Protein AF-A0A2S4L008-F1 (afdb_monomer)

Organism: NCBI:txid94208

pLDDT: mean 77.84, std 10.72, range [49.69, 89.56]

Mean predicted aligned error: 7.22 Å

Sequence (78 aa):
MQLELSRILKEFKHDLTFNSIWSLGKDGVLRSLTADRDVVDAIALPPRLIKGLLDHMPFNPQNEVDYRDIDGTTVPRE

Foldseek 3Di:
DVVVLVVCVVPFDEDPPVPWDWDQALLQKTFTADPVRHTPDIDWDALVSLVVVCVPDPDDPVSCVSRPVRGSVPPDDD

Nearest PDB structures (foldseek):
  6tjb-assembly1_D  TM=7.617E-01  e=6.793E-01  synthetic construct
  6tjf-assembly2_C  TM=8.197E-01  e=1.142E+00  synthetic construct
  3hx6-assembly2_A  TM=5.240E-01  e=7.735E-01  Pseudomonas aeruginosa
  8r8r-assembly1_B  TM=6.860E-01  e=3.026E+00  Homo sapiens
  8f5o-assembly1_C  TM=6.747E-01  e=4.768E+00  Leishmania tarentolae

Radius of gyration: 12.39 Å; Cα contacts (8 Å, |Δi|>4): 107; chains: 1; bounding box: 28×29×33 Å

Secondary structure (DSSP, 8-state):
-HHHHHHHHHHS---TTS-PEEEE-TTSEEEEE-TT--EEEEEEPPHHHHHHHHHTSPP-THHHHHSTT--GGGS---

Structure (mmCIF, N/CA/C/O backbone):
data_AF-A0A2S4L008-F1
#
_entry.id   AF-A0A2S4L008-F1
#
loop_
_atom_site.group_PDB
_atom_site.id
_atom_site.type_symbol
_atom_site.label_atom_id
_atom_site.label_alt_id
_atom_site.label_comp_id
_atom_site.label_asym_id
_atom_site.label_entity_id
_atom_site.label_seq_id
_atom_site.pdbx_PDB_ins_code
_atom_site.Cartn_x
_atom_site.Cartn_y
_atom_site.Cartn_z
_atom_site.occupancy
_atom_site.B_iso_or_equiv
_atom_site.auth_seq_id
_atom_site.auth_comp_id
_atom_site.auth_asym_id
_atom_site.auth_atom_id
_atom_site.pdbx_PDB_model_num
ATOM 1 N N . MET A 1 1 ? 4.573 1.023 16.809 1.00 51.75 1 MET A N 1
ATOM 2 C CA . MET A 1 1 ? 4.019 1.376 15.482 1.00 51.75 1 MET A CA 1
ATOM 3 C C . MET A 1 1 ? 5.092 1.485 14.403 1.00 51.75 1 MET A C 1
ATOM 5 O O . MET A 1 1 ? 4.906 0.854 13.380 1.00 51.75 1 MET A O 1
ATOM 9 N N . GLN A 1 2 ? 6.224 2.173 14.619 1.00 58.03 2 GLN A N 1
ATOM 10 C CA . GLN A 1 2 ? 7.240 2.346 13.560 1.00 58.03 2 GLN A CA 1
ATOM 11 C C . GLN A 1 2 ? 7.916 1.040 13.080 1.00 58.03 2 GLN A C 1
ATOM 13 O O . GLN A 1 2 ? 8.218 0.903 11.903 1.00 58.03 2 GLN A O 1
ATOM 18 N N . LEU A 1 3 ? 8.128 0.056 13.965 1.00 69.25 3 LEU A N 1
ATOM 19 C CA . LEU A 1 3 ? 8.902 -1.149 13.625 1.00 69.25 3 LEU A CA 1
ATOM 20 C C . LEU A 1 3 ? 8.206 -2.072 12.608 1.00 69.25 3 LEU A C 1
ATOM 22 O O . LEU A 1 3 ? 8.875 -2.742 11.827 1.00 69.25 3 LEU A O 1
ATOM 26 N N . GLU A 1 4 ? 6.874 -2.125 12.640 1.00 72.06 4 GLU A N 1
ATOM 27 C CA . GLU A 1 4 ? 6.093 -3.030 11.793 1.00 72.06 4 GLU A CA 1
ATOM 28 C C . GLU A 1 4 ? 6.055 -2.526 10.348 1.00 72.06 4 GLU A C 1
ATOM 30 O O . GLU A 1 4 ? 6.364 -3.281 9.430 1.00 72.06 4 GLU A O 1
ATOM 35 N N . LEU A 1 5 ? 5.810 -1.223 10.163 1.00 69.94 5 LEU A N 1
ATOM 36 C CA . LEU A 1 5 ? 5.867 -0.576 8.854 1.00 69.94 5 LEU A CA 1
ATOM 37 C C . LEU A 1 5 ? 7.267 -0.703 8.243 1.00 69.94 5 LEU A C 1
ATOM 39 O O . LEU A 1 5 ? 7.396 -1.135 7.103 1.00 69.94 5 LEU A O 1
ATOM 43 N N . SER A 1 6 ? 8.324 -0.418 9.013 1.00 70.75 6 SER A N 1
ATOM 44 C CA . SER A 1 6 ? 9.701 -0.565 8.527 1.00 70.75 6 SER A CA 1
ATOM 45 C C . SER A 1 6 ? 10.038 -2.000 8.134 1.00 70.75 6 SER A C 1
ATOM 47 O O . SER A 1 6 ? 10.797 -2.211 7.194 1.00 70.75 6 SER A O 1
ATOM 49 N N . ARG A 1 7 ? 9.491 -2.999 8.835 1.00 77.25 7 ARG A N 1
ATOM 50 C CA . ARG A 1 7 ? 9.696 -4.408 8.489 1.00 77.25 7 ARG A CA 1
ATOM 51 C C . ARG A 1 7 ? 8.947 -4.781 7.212 1.00 77.25 7 ARG A C 1
ATOM 53 O O . ARG A 1 7 ? 9.544 -5.415 6.354 1.00 77.25 7 ARG A O 1
ATOM 60 N N . ILE A 1 8 ? 7.698 -4.339 7.065 1.00 73.94 8 ILE A N 1
ATOM 61 C CA . ILE A 1 8 ? 6.904 -4.546 5.847 1.00 73.94 8 ILE A CA 1
ATOM 62 C C . ILE A 1 8 ? 7.604 -3.914 4.649 1.00 73.94 8 ILE A C 1
ATOM 64 O O . ILE A 1 8 ? 7.847 -4.605 3.673 1.00 73.94 8 ILE A O 1
ATOM 68 N N . LEU A 1 9 ? 8.019 -2.649 4.752 1.00 68.50 9 LEU A N 1
ATOM 69 C CA . LEU A 1 9 ? 8.724 -1.946 3.676 1.00 68.50 9 LEU A CA 1
ATOM 70 C C . LEU A 1 9 ? 10.068 -2.594 3.316 1.00 68.50 9 LEU A C 1
ATOM 72 O O . LEU A 1 9 ? 10.502 -2.500 2.175 1.00 68.50 9 LEU A O 1
ATOM 76 N N . LYS A 1 10 ? 10.730 -3.251 4.276 1.00 70.62 10 LYS A N 1
ATOM 77 C CA . LYS A 1 10 ? 11.999 -3.954 4.052 1.00 70.62 10 LYS A CA 1
ATOM 78 C C . LYS A 1 10 ? 11.817 -5.319 3.379 1.00 70.62 10 LYS A C 1
ATOM 80 O O . LYS A 1 10 ? 12.691 -5.733 2.627 1.00 70.62 10 LYS A O 1
ATOM 85 N N . GLU A 1 11 ? 10.713 -6.006 3.667 1.00 70.38 11 GLU A N 1
ATOM 86 C CA . GLU A 1 11 ? 10.346 -7.294 3.057 1.00 70.38 11 GLU A CA 1
ATOM 87 C C . GLU A 1 11 ? 9.616 -7.109 1.715 1.00 70.38 11 GLU A C 1
ATOM 89 O O . GLU A 1 11 ? 9.525 -8.048 0.924 1.00 70.38 11 GLU A O 1
ATOM 94 N N . PHE A 1 12 ? 9.095 -5.906 1.454 1.00 68.25 12 PHE A N 1
ATOM 95 C CA . PHE A 1 12 ? 8.381 -5.571 0.230 1.00 68.25 12 PHE A CA 1
ATOM 96 C C . PHE A 1 12 ? 9.325 -5.658 -0.971 1.00 68.25 12 PHE A C 1
ATOM 98 O O . PHE A 1 12 ? 10.383 -5.021 -1.001 1.00 68.25 12 PHE A O 1
ATOM 105 N N . LYS A 1 13 ? 8.960 -6.466 -1.971 1.00 62.62 13 LYS A N 1
ATOM 1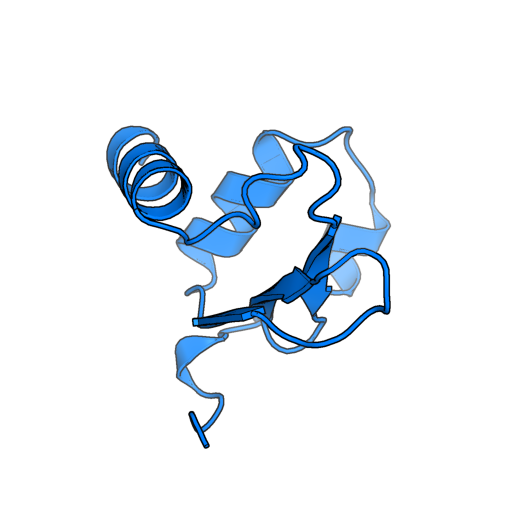06 C CA . LYS A 1 13 ? 9.805 -6.660 -3.151 1.00 62.62 13 LYS A CA 1
ATOM 107 C C . LYS A 1 13 ? 9.873 -5.364 -3.959 1.00 62.62 13 LYS A C 1
ATOM 109 O O . LYS A 1 13 ? 8.901 -4.943 -4.584 1.00 62.62 13 LYS A O 1
ATOM 114 N N . HIS A 1 14 ? 11.049 -4.745 -3.965 1.00 59.06 14 HIS A N 1
ATOM 115 C CA . HIS A 1 14 ? 11.390 -3.721 -4.945 1.00 59.06 14 HIS A CA 1
ATOM 116 C C . HIS A 1 14 ? 12.074 -4.378 -6.149 1.00 59.06 14 HIS A C 1
ATOM 118 O O . HIS A 1 14 ? 12.879 -5.302 -5.996 1.00 59.06 14 HIS A O 1
ATOM 124 N N . ASP A 1 15 ? 11.738 -3.907 -7.344 1.00 51.16 15 ASP A N 1
ATOM 125 C CA . ASP A 1 15 ? 12.496 -4.194 -8.550 1.00 51.16 15 ASP A CA 1
ATOM 126 C C . ASP A 1 15 ? 13.921 -3.638 -8.394 1.00 51.16 15 ASP A C 1
ATOM 128 O O . ASP A 1 15 ? 14.123 -2.474 -8.031 1.00 51.16 15 ASP A O 1
ATOM 132 N N . LEU A 1 16 ? 14.909 -4.492 -8.671 1.00 49.69 16 LEU A N 1
ATOM 133 C CA . LEU A 1 16 ? 16.344 -4.270 -8.434 1.00 49.69 16 LEU A CA 1
ATOM 134 C C . LEU A 1 16 ? 16.939 -3.104 -9.247 1.00 49.69 16 LEU A C 1
ATOM 136 O O . LEU A 1 16 ? 18.121 -2.791 -9.108 1.00 49.69 16 LEU A O 1
ATOM 140 N N . THR A 1 17 ? 16.141 -2.456 -10.096 1.00 52.66 17 THR A N 1
ATOM 141 C CA . THR A 1 17 ? 16.546 -1.313 -10.919 1.00 52.66 17 THR A CA 1
ATOM 142 C C . THR A 1 17 ? 16.574 0.017 -10.163 1.00 52.66 17 THR A C 1
ATOM 144 O O . THR A 1 17 ? 16.850 1.041 -10.780 1.00 52.66 17 THR A O 1
ATOM 147 N N . PHE A 1 18 ? 16.284 0.043 -8.851 1.00 53.38 18 PHE A N 1
ATOM 148 C CA . PHE A 1 18 ? 16.126 1.271 -8.043 1.00 53.38 18 PHE A CA 1
ATOM 149 C C . PHE A 1 18 ? 15.043 2.243 -8.559 1.00 53.38 18 PHE A C 1
ATOM 151 O O . PHE A 1 18 ? 14.866 3.323 -8.000 1.00 53.38 18 PHE A O 1
ATOM 158 N N . ASN A 1 19 ? 14.277 1.844 -9.578 1.00 55.16 19 ASN A N 1
ATOM 159 C CA . ASN A 1 19 ? 13.279 2.663 -10.262 1.00 55.16 19 ASN A CA 1
ATOM 160 C C . ASN A 1 19 ? 11.844 2.190 -9.982 1.00 55.16 19 ASN A C 1
ATOM 162 O O . ASN A 1 19 ? 10.917 2.547 -10.709 1.00 55.16 19 ASN A O 1
ATOM 166 N N . SER A 1 20 ? 11.664 1.366 -8.944 1.00 61.56 20 SER A N 1
ATOM 167 C CA . SER A 1 20 ? 10.344 0.897 -8.525 1.00 61.56 20 SER A CA 1
ATOM 168 C C . SER A 1 20 ? 9.487 2.063 -8.069 1.00 61.56 20 SER A C 1
ATOM 170 O O . SER A 1 20 ? 9.872 2.815 -7.17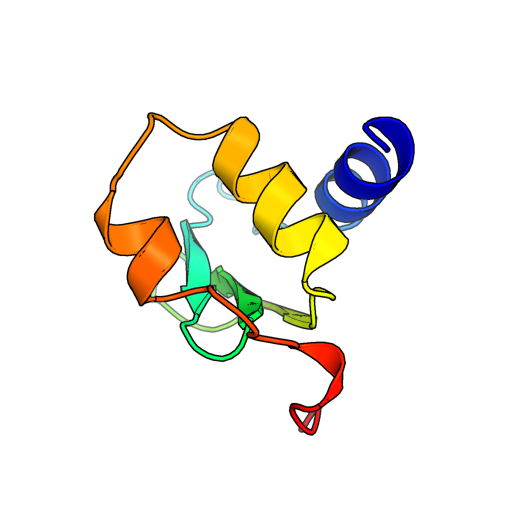2 1.00 61.56 20 SER A O 1
ATOM 172 N N . ILE A 1 21 ? 8.301 2.184 -8.653 1.00 74.62 21 ILE A N 1
ATOM 173 C CA . ILE A 1 21 ? 7.324 3.180 -8.231 1.00 74.62 21 ILE A CA 1
ATOM 174 C C . ILE A 1 21 ? 6.438 2.524 -7.180 1.00 74.62 21 ILE A C 1
ATOM 176 O O . ILE A 1 21 ? 5.778 1.521 -7.447 1.00 74.62 21 ILE A O 1
ATOM 180 N N . TRP A 1 22 ? 6.414 3.094 -5.979 1.00 79.75 22 TRP A N 1
ATOM 181 C CA . TRP A 1 22 ? 5.448 2.703 -4.959 1.00 79.75 22 TRP A CA 1
ATOM 182 C C . TRP A 1 22 ? 4.165 3.498 -5.152 1.00 79.75 22 TRP A C 1
ATOM 184 O O . TRP A 1 22 ? 4.181 4.729 -5.191 1.00 79.75 22 TRP A O 1
ATOM 194 N N . SER A 1 23 ? 3.048 2.790 -5.271 1.00 85.00 23 SER A N 1
ATOM 195 C CA . SER A 1 23 ? 1.729 3.386 -5.436 1.00 85.00 23 SER A CA 1
ATOM 196 C C . SER A 1 23 ? 0.789 2.845 -4.369 1.00 85.00 23 SER A C 1
ATOM 198 O O . SER A 1 23 ? 0.493 1.652 -4.337 1.00 85.00 23 SER A O 1
ATOM 200 N N . LEU A 1 24 ? 0.331 3.723 -3.478 1.00 87.06 24 LEU A N 1
ATOM 201 C CA . LEU A 1 24 ? -0.767 3.409 -2.573 1.00 87.06 24 LEU A CA 1
ATOM 202 C C . LEU A 1 24 ? -2.082 3.670 -3.314 1.00 87.06 24 LEU A C 1
ATOM 204 O O . LEU A 1 24 ? -2.365 4.805 -3.694 1.00 87.06 24 LEU A O 1
ATOM 208 N N . GLY A 1 25 ? -2.863 2.617 -3.549 1.00 86.75 25 GLY A N 1
ATOM 209 C CA . GLY A 1 25 ? -4.195 2.747 -4.134 1.00 86.75 25 GLY A CA 1
ATOM 210 C C . GLY A 1 25 ? -5.210 3.253 -3.115 1.00 86.75 25 GLY A C 1
ATOM 211 O O . GLY A 1 25 ? -5.060 3.023 -1.915 1.00 86.75 25 GLY A O 1
ATOM 212 N N . LYS A 1 26 ? -6.281 3.893 -3.596 1.00 86.44 26 LYS A N 1
ATOM 213 C CA . LYS A 1 26 ? -7.421 4.358 -2.773 1.00 86.44 26 LYS A CA 1
ATOM 214 C C . LYS A 1 26 ? -8.165 3.209 -2.084 1.00 86.44 26 LYS A C 1
ATOM 216 O O . LYS A 1 26 ? -8.885 3.401 -1.120 1.00 86.44 26 LYS A O 1
ATOM 221 N N . ASP A 1 27 ? -7.947 2.004 -2.583 1.00 86.62 27 ASP A N 1
ATOM 222 C CA . ASP A 1 27 ? -8.345 0.723 -2.011 1.00 86.62 27 ASP A CA 1
ATOM 223 C C . ASP A 1 27 ? -7.480 0.275 -0.812 1.00 86.62 27 ASP A C 1
ATOM 225 O O . ASP A 1 27 ? -7.762 -0.752 -0.209 1.00 86.62 27 ASP A O 1
ATOM 229 N N . GLY A 1 28 ? -6.436 1.022 -0.434 1.00 88.06 28 GLY A N 1
ATOM 230 C CA . GLY A 1 28 ? -5.588 0.712 0.724 1.00 88.06 28 GLY A CA 1
ATOM 231 C C . GLY A 1 28 ? -4.512 -0.339 0.454 1.00 88.06 28 GLY A C 1
ATOM 232 O O . GLY A 1 28 ? -3.848 -0.799 1.386 1.00 88.06 28 GLY A O 1
ATOM 233 N N . VAL A 1 29 ? -4.315 -0.721 -0.808 1.00 89.56 29 VAL A N 1
ATOM 234 C CA . VAL A 1 29 ? -3.258 -1.647 -1.220 1.00 89.56 29 VAL A CA 1
ATOM 235 C C . VAL A 1 29 ? -2.043 -0.856 -1.696 1.00 89.56 29 VAL A C 1
ATOM 237 O O . VAL A 1 29 ? -2.122 -0.045 -2.625 1.00 89.56 29 VAL A O 1
ATOM 240 N N . LEU A 1 30 ? -0.900 -1.110 -1.063 1.00 87.44 30 LEU A N 1
ATOM 241 C CA . LEU A 1 30 ? 0.396 -0.616 -1.508 1.00 87.44 30 LEU A CA 1
ATOM 242 C C . LEU A 1 30 ? 0.922 -1.547 -2.600 1.00 87.44 30 LEU A C 1
ATOM 244 O O . LEU A 1 30 ? 1.032 -2.752 -2.389 1.00 87.44 30 LEU A O 1
ATOM 248 N N . ARG A 1 31 ? 1.237 -0.985 -3.765 1.00 87.62 31 ARG A N 1
ATOM 249 C CA . ARG A 1 31 ? 1.715 -1.702 -4.949 1.00 87.62 31 ARG A CA 1
ATOM 250 C C . ARG A 1 31 ? 3.129 -1.254 -5.296 1.00 87.62 31 ARG A C 1
ATOM 252 O O . ARG A 1 31 ? 3.421 -0.057 -5.293 1.00 87.62 31 ARG A O 1
ATOM 259 N N . SER A 1 32 ? 3.985 -2.217 -5.606 1.00 84.38 32 SER A N 1
ATOM 260 C CA . SER A 1 32 ? 5.302 -2.014 -6.201 1.00 84.38 32 SER A CA 1
ATOM 261 C C . SER A 1 32 ? 5.169 -2.192 -7.706 1.00 84.38 32 SER A C 1
ATOM 263 O O . SER A 1 32 ? 4.700 -3.236 -8.162 1.00 84.38 32 SER A O 1
ATOM 265 N N . LEU A 1 33 ? 5.534 -1.169 -8.472 1.00 83.44 33 LEU A N 1
ATOM 266 C CA . LEU A 1 33 ? 5.432 -1.171 -9.926 1.00 83.44 33 LEU A CA 1
ATOM 267 C C . LEU A 1 33 ? 6.827 -1.177 -10.558 1.00 83.44 33 LEU A C 1
ATOM 269 O O . LEU A 1 33 ? 7.717 -0.459 -10.089 1.00 83.44 33 LEU A O 1
ATOM 273 N N . THR A 1 34 ? 7.003 -1.927 -11.649 1.00 80.88 34 THR A N 1
ATOM 274 C CA . THR A 1 34 ? 8.182 -1.803 -12.521 1.00 80.88 34 THR A CA 1
ATOM 275 C C . THR A 1 34 ? 8.188 -0.449 -13.238 1.00 80.88 34 THR A C 1
ATOM 277 O O . THR A 1 34 ? 7.198 0.290 -13.237 1.00 80.88 34 THR A O 1
ATOM 280 N N . ALA A 1 35 ? 9.288 -0.131 -13.927 1.00 78.62 35 ALA A N 1
ATOM 281 C CA . ALA A 1 35 ? 9.358 1.043 -14.799 1.00 78.62 35 ALA A CA 1
ATOM 282 C C . ALA A 1 35 ? 8.287 1.044 -15.915 1.00 78.62 35 ALA A C 1
ATOM 284 O O . ALA A 1 35 ? 7.878 2.117 -16.357 1.00 78.62 35 ALA A O 1
ATOM 285 N N . ASP A 1 36 ? 7.799 -0.133 -16.322 1.00 81.75 36 ASP A N 1
ATOM 286 C CA . ASP A 1 36 ? 6.727 -0.302 -17.316 1.00 81.75 36 ASP A CA 1
ATOM 287 C C . ASP A 1 36 ? 5.314 -0.214 -16.702 1.00 81.75 36 ASP A C 1
ATOM 289 O O . ASP A 1 36 ? 4.312 -0.365 -17.391 1.00 81.75 36 ASP A O 1
ATOM 293 N N . ARG A 1 37 ? 5.215 0.096 -15.399 1.00 76.88 37 ARG A N 1
ATOM 294 C CA . ARG A 1 37 ? 3.971 0.133 -14.604 1.00 76.88 37 ARG A CA 1
ATOM 295 C C . ARG A 1 37 ? 3.309 -1.225 -14.384 1.00 76.88 37 ARG A C 1
ATOM 297 O O . ARG A 1 37 ? 2.151 -1.271 -13.971 1.00 76.88 37 ARG A O 1
ATOM 304 N N . ASP A 1 38 ? 4.043 -2.307 -14.598 1.00 82.75 38 ASP A N 1
ATOM 305 C CA . ASP A 1 38 ? 3.574 -3.649 -14.274 1.00 82.75 38 ASP A CA 1
ATOM 306 C C . ASP A 1 38 ? 3.671 -3.904 -12.760 1.00 82.75 38 ASP A C 1
ATOM 308 O O . ASP A 1 38 ? 4.605 -3.422 -12.111 1.00 82.75 38 ASP A O 1
ATOM 312 N N . VAL A 1 39 ? 2.704 -4.620 -12.180 1.00 83.56 39 VAL A N 1
ATOM 313 C CA . VAL A 1 39 ? 2.636 -4.846 -10.727 1.00 83.56 39 VAL A CA 1
ATOM 314 C C . VAL A 1 39 ? 3.575 -5.985 -10.343 1.00 83.56 39 VAL A C 1
ATOM 316 O O . VAL A 1 39 ? 3.321 -7.145 -10.642 1.00 83.56 39 VAL A O 1
ATOM 319 N N . VAL A 1 40 ? 4.644 -5.654 -9.620 1.00 83.25 40 VAL A N 1
ATOM 320 C CA . VAL A 1 40 ? 5.624 -6.628 -9.114 1.00 83.25 40 VAL A CA 1
ATOM 321 C C . VAL A 1 40 ? 5.135 -7.288 -7.835 1.00 83.25 40 VAL A C 1
ATOM 323 O O . VAL A 1 40 ? 5.312 -8.488 -7.642 1.00 83.25 40 VAL A O 1
ATOM 326 N N . ASP A 1 41 ? 4.569 -6.485 -6.937 1.00 82.44 41 ASP A N 1
ATOM 327 C CA . ASP A 1 41 ? 4.116 -6.931 -5.625 1.00 82.44 41 ASP A CA 1
ATOM 328 C C . ASP A 1 41 ? 3.002 -6.013 -5.120 1.00 82.44 41 ASP A C 1
ATOM 330 O O . ASP A 1 41 ? 2.962 -4.820 -5.441 1.00 82.44 41 ASP A O 1
ATOM 334 N N . ALA A 1 42 ? 2.088 -6.563 -4.330 1.00 86.62 42 ALA A N 1
ATOM 335 C CA . ALA A 1 42 ? 0.980 -5.818 -3.757 1.00 86.62 42 ALA A CA 1
ATOM 336 C C . ALA A 1 42 ? 0.690 -6.316 -2.341 1.00 86.62 42 ALA A C 1
ATOM 338 O O . ALA A 1 42 ? 0.490 -7.512 -2.114 1.00 86.62 42 ALA A O 1
ATOM 339 N N . ILE A 1 43 ? 0.625 -5.387 -1.388 1.00 86.19 43 ILE A N 1
ATOM 340 C CA . ILE A 1 43 ? 0.265 -5.675 -0.003 1.00 86.19 43 ILE A CA 1
ATOM 341 C C . ILE A 1 43 ? -0.923 -4.825 0.430 1.00 86.19 43 ILE A C 1
ATOM 343 O O . ILE A 1 43 ? -0.921 -3.597 0.352 1.00 86.19 43 ILE A O 1
ATOM 347 N N . ALA A 1 44 ? -1.951 -5.512 0.911 1.00 89.00 44 ALA A N 1
ATOM 348 C CA . A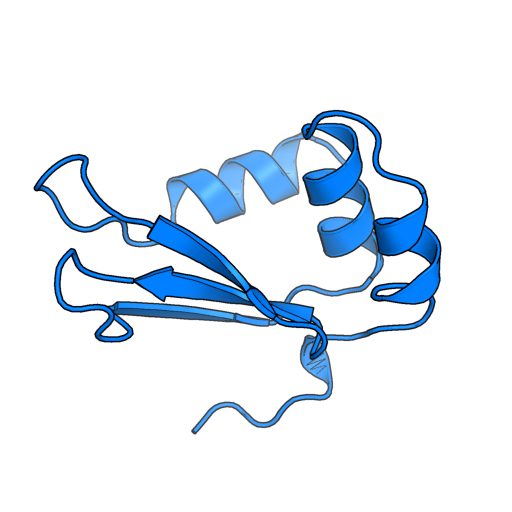LA A 1 44 ? -3.080 -4.905 1.588 1.00 89.00 44 ALA A CA 1
ATOM 349 C C . ALA A 1 44 ? -2.625 -4.318 2.930 1.00 89.00 44 ALA A C 1
ATOM 351 O O . ALA A 1 44 ? -2.134 -5.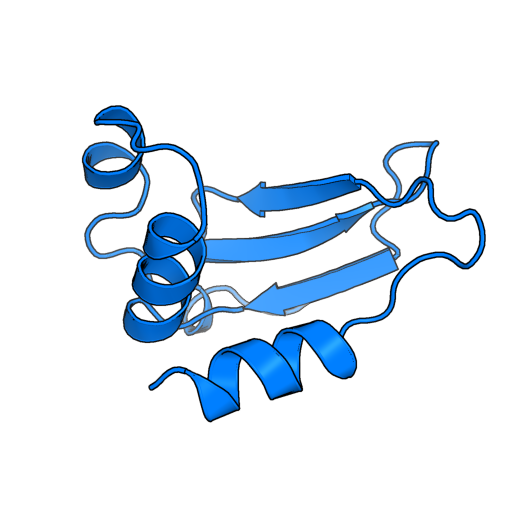052 3.792 1.00 89.00 44 ALA A O 1
ATOM 352 N N . LEU A 1 45 ? -2.792 -3.007 3.119 1.00 86.06 45 LEU A N 1
ATOM 353 C CA . LEU A 1 45 ? -2.457 -2.349 4.375 1.00 86.06 45 LEU A CA 1
ATOM 354 C C . LEU A 1 45 ? -3.728 -2.096 5.206 1.00 86.06 45 LEU A C 1
ATOM 356 O O . LEU A 1 45 ? -4.700 -1.542 4.693 1.00 86.06 45 LEU A O 1
ATOM 360 N N . PRO A 1 46 ? -3.735 -2.436 6.505 1.00 88.25 46 PRO A N 1
ATOM 361 C CA . PRO A 1 46 ? -4.779 -1.991 7.418 1.00 88.25 46 PRO A CA 1
ATOM 362 C C . PRO A 1 46 ? -4.689 -0.468 7.637 1.00 88.25 46 PRO A C 1
ATOM 364 O O . PRO A 1 46 ? -3.596 0.107 7.538 1.00 88.25 46 PRO A O 1
ATOM 367 N N . PRO A 1 47 ? -5.779 0.199 8.060 1.00 87.44 47 PRO A N 1
ATOM 368 C CA . PRO A 1 47 ? -5.861 1.657 8.205 1.00 87.44 47 PRO A CA 1
ATOM 369 C C . PRO A 1 47 ? -4.764 2.236 9.105 1.00 87.44 47 PRO A C 1
ATOM 371 O O . PRO A 1 47 ? -4.270 3.341 8.884 1.00 87.44 47 PRO A O 1
ATOM 374 N N . ARG A 1 48 ? -4.320 1.469 10.111 1.00 87.06 48 ARG A N 1
ATOM 375 C CA . ARG A 1 48 ? -3.218 1.860 11.004 1.00 87.06 48 ARG A CA 1
ATOM 376 C C . ARG A 1 48 ? -1.885 2.002 10.265 1.00 87.06 48 ARG A C 1
ATOM 378 O O . ARG A 1 48 ? -1.142 2.940 10.544 1.00 87.06 48 ARG A O 1
ATOM 385 N N . LEU A 1 49 ? -1.586 1.085 9.345 1.00 85.38 49 LEU A N 1
ATOM 386 C CA . LEU A 1 49 ? -0.355 1.107 8.555 1.00 85.38 49 LEU 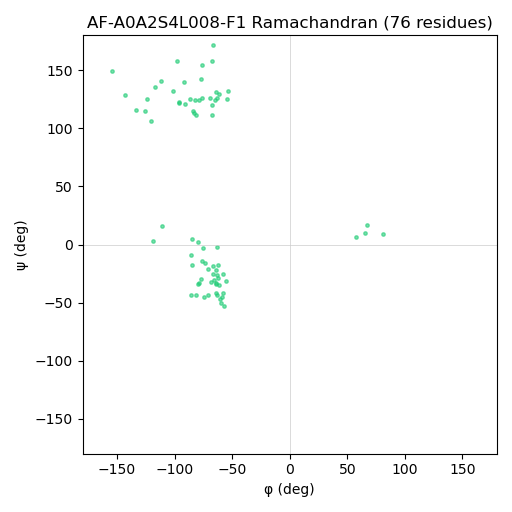A CA 1
ATOM 387 C C . LEU A 1 49 ? -0.445 2.101 7.400 1.00 85.38 49 LEU A C 1
ATOM 389 O O . LEU A 1 49 ? 0.549 2.767 7.130 1.00 85.38 49 LEU A O 1
ATOM 393 N N . ILE A 1 50 ? -1.627 2.279 6.799 1.00 86.81 50 ILE A N 1
ATOM 394 C CA . ILE A 1 50 ? -1.870 3.351 5.822 1.00 86.81 50 ILE A CA 1
ATOM 395 C C . ILE A 1 50 ? -1.562 4.706 6.459 1.00 86.81 50 ILE A C 1
ATOM 397 O O . ILE A 1 50 ? -0.718 5.446 5.962 1.00 86.81 50 ILE A O 1
ATOM 401 N N . LYS A 1 51 ? -2.160 5.003 7.620 1.00 85.06 51 LYS A N 1
ATOM 402 C CA . LYS A 1 51 ? -1.875 6.243 8.353 1.00 85.06 51 LYS A CA 1
ATOM 403 C C . LYS A 1 51 ? -0.391 6.376 8.697 1.00 85.06 51 LYS A C 1
ATOM 405 O O . LYS A 1 51 ? 0.155 7.463 8.569 1.00 85.06 51 LYS A O 1
ATOM 410 N N . GLY A 1 52 ? 0.252 5.286 9.121 1.00 85.56 52 GLY A N 1
ATOM 411 C CA . GLY A 1 52 ? 1.689 5.265 9.387 1.00 85.56 52 GLY A CA 1
ATOM 412 C C . GLY A 1 52 ? 2.519 5.639 8.159 1.00 85.56 52 GLY A C 1
ATOM 413 O O . GLY A 1 52 ? 3.413 6.463 8.272 1.00 85.56 52 GLY A O 1
ATOM 414 N N . LEU A 1 53 ? 2.199 5.088 6.986 1.00 82.88 53 LEU A N 1
ATOM 415 C CA . LEU A 1 53 ? 2.874 5.397 5.724 1.00 82.88 53 LEU A CA 1
ATOM 416 C C . LEU A 1 53 ? 2.691 6.866 5.318 1.00 82.88 53 LEU A C 1
ATOM 418 O O . LEU A 1 53 ? 3.657 7.512 4.921 1.00 82.88 53 LEU A O 1
ATOM 422 N N . LEU A 1 54 ? 1.473 7.396 5.455 1.00 83.25 54 LEU A N 1
ATOM 423 C CA . LEU A 1 54 ? 1.157 8.790 5.133 1.00 83.25 54 LEU A CA 1
ATOM 424 C C . LEU A 1 54 ? 1.876 9.787 6.058 1.00 83.25 54 LEU A C 1
ATOM 426 O O . LEU A 1 54 ? 2.216 10.875 5.609 1.00 83.25 54 LEU A O 1
ATOM 430 N N . ASP A 1 55 ? 2.136 9.413 7.314 1.00 84.06 55 ASP A N 1
ATOM 431 C CA . ASP A 1 55 ? 2.883 10.220 8.296 1.00 84.06 55 ASP A CA 1
ATOM 432 C C . ASP A 1 55 ? 4.367 10.401 7.909 1.00 84.06 55 ASP A C 1
ATOM 434 O O . ASP A 1 55 ? 4.988 11.397 8.272 1.00 84.06 55 ASP A O 1
ATOM 438 N N . HIS A 1 56 ? 4.930 9.469 7.126 1.00 75.94 56 HIS A N 1
ATOM 439 C CA . HIS A 1 56 ? 6.300 9.553 6.587 1.00 75.94 56 HIS A CA 1
ATOM 440 C C . HIS A 1 56 ? 6.395 10.338 5.269 1.00 75.94 56 HIS A C 1
ATOM 442 O O . HIS A 1 56 ? 7.497 10.606 4.790 1.00 75.94 56 HIS A O 1
ATOM 448 N N . MET A 1 57 ? 5.260 10.690 4.661 1.00 76.00 57 MET A N 1
ATOM 449 C CA . MET A 1 57 ? 5.186 11.455 3.416 1.00 76.00 57 MET A CA 1
ATOM 450 C C . MET A 1 57 ? 4.927 12.940 3.708 1.00 76.00 57 MET A C 1
ATOM 452 O O . MET A 1 57 ? 4.405 13.281 4.771 1.00 76.00 57 MET A O 1
ATOM 456 N N . PRO A 1 58 ? 5.261 13.857 2.781 1.00 79.19 58 PRO A N 1
ATOM 457 C CA . PRO A 1 58 ? 4.851 15.247 2.919 1.00 79.19 58 PRO A CA 1
ATOM 458 C C . PRO A 1 58 ? 3.335 15.331 3.115 1.00 79.19 58 PRO A C 1
ATOM 460 O O . PRO A 1 58 ? 2.563 14.698 2.390 1.00 79.19 58 PRO A O 1
ATOM 463 N N . PHE A 1 59 ? 2.926 16.116 4.112 1.00 78.75 59 PHE A N 1
ATOM 464 C CA . PHE A 1 59 ? 1.523 16.281 4.460 1.00 78.75 59 PHE A CA 1
ATOM 465 C C . PHE A 1 59 ? 0.710 16.716 3.234 1.00 78.75 59 PHE A C 1
ATOM 467 O O . PHE A 1 59 ? 1.008 17.730 2.601 1.00 78.75 59 PHE A O 1
ATOM 474 N N . ASN A 1 60 ? -0.340 15.957 2.924 1.00 83.19 60 ASN A N 1
ATOM 475 C CA . ASN A 1 60 ? -1.291 16.278 1.871 1.00 83.19 60 ASN A CA 1
ATOM 476 C C . ASN A 1 60 ? -2.714 16.087 2.421 1.00 83.19 60 ASN A C 1
ATOM 478 O O . ASN A 1 60 ? -3.086 14.953 2.728 1.00 83.19 60 ASN A O 1
ATOM 482 N N . PRO A 1 61 ? -3.530 17.151 2.527 1.00 82.81 61 PRO A N 1
ATOM 483 C CA . PRO A 1 61 ? -4.873 17.070 3.107 1.00 82.81 61 PRO A CA 1
ATOM 484 C C . PRO A 1 61 ? -5.822 16.173 2.300 1.00 82.81 61 PRO A C 1
ATOM 486 O O . PRO A 1 61 ? -6.780 15.635 2.846 1.00 82.81 61 PRO A O 1
ATOM 489 N N . GLN A 1 62 ? -5.543 15.948 1.011 1.00 84.00 62 GLN A N 1
ATOM 490 C CA . GLN A 1 62 ? -6.306 14.993 0.201 1.00 84.00 62 GLN A CA 1
ATOM 491 C C . GLN A 1 62 ? -6.166 13.556 0.716 1.00 84.00 62 GLN A C 1
ATOM 493 O O . GLN A 1 62 ? -7.095 12.775 0.556 1.00 84.00 62 GLN A O 1
ATOM 498 N N . ASN A 1 63 ? -5.069 13.213 1.399 1.00 83.38 63 ASN A N 1
ATOM 499 C CA . ASN A 1 63 ? -4.865 11.871 1.942 1.00 83.38 63 ASN A CA 1
ATOM 500 C C . ASN A 1 63 ? -5.902 11.527 3.026 1.00 83.38 63 ASN A C 1
ATOM 502 O O . ASN A 1 63 ? -6.329 10.383 3.134 1.00 83.38 63 ASN A O 1
ATOM 506 N N . GLU A 1 64 ? -6.348 12.509 3.812 1.00 81.62 64 GLU A N 1
ATOM 507 C CA . GLU A 1 64 ? -7.417 12.297 4.796 1.00 81.62 64 GLU A CA 1
ATOM 508 C C . GLU A 1 64 ? -8.786 12.101 4.142 1.00 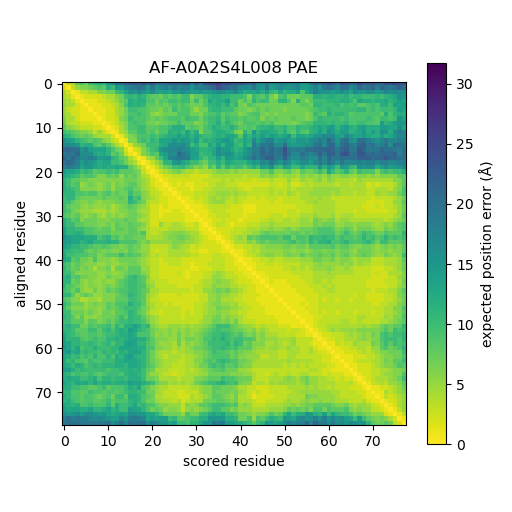81.62 64 GLU A C 1
ATOM 510 O O . GLU A 1 64 ? -9.687 11.556 4.764 1.00 81.62 64 GLU A O 1
ATOM 515 N N . VAL A 1 65 ? -8.972 12.544 2.901 1.00 85.06 65 VAL A N 1
ATOM 516 C CA . VAL A 1 65 ? -10.210 12.295 2.153 1.00 85.06 65 VAL A CA 1
ATOM 517 C C . VAL A 1 65 ? -10.135 10.939 1.460 1.00 85.06 65 VAL A C 1
ATOM 519 O O . VAL A 1 65 ? -11.095 10.178 1.502 1.00 85.06 65 VAL A O 1
ATOM 522 N N . ASP A 1 66 ? -8.988 10.631 0.857 1.00 83.44 66 ASP A N 1
ATOM 523 C CA . ASP A 1 66 ? -8.791 9.435 0.040 1.00 83.44 66 ASP A CA 1
ATOM 524 C C . ASP A 1 66 ? -8.597 8.147 0.846 1.00 83.44 66 ASP A C 1
ATOM 526 O O . ASP A 1 66 ? -8.964 7.078 0.372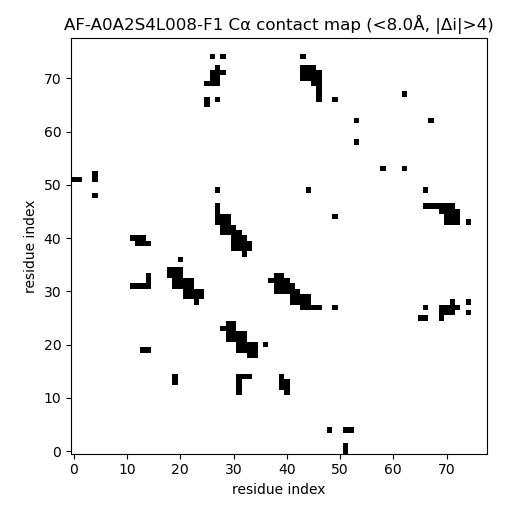 1.00 83.44 66 ASP A O 1
ATOM 530 N N . TYR A 1 67 ? -8.034 8.233 2.056 1.00 84.75 67 TYR A N 1
ATOM 531 C CA . TYR A 1 67 ? -7.659 7.056 2.850 1.00 84.75 67 TYR A CA 1
ATOM 532 C C . TYR A 1 67 ? -8.387 6.946 4.192 1.00 84.75 67 TYR A C 1
ATOM 534 O O . TYR A 1 67 ? -8.103 6.046 4.987 1.00 84.75 67 TYR A O 1
ATOM 542 N N . ARG A 1 68 ? -9.321 7.855 4.489 1.00 82.00 68 ARG A N 1
ATOM 543 C CA . ARG A 1 68 ? -10.100 7.784 5.727 1.00 82.00 68 ARG A CA 1
ATOM 544 C C . ARG A 1 68 ? -11.049 6.599 5.679 1.00 82.00 68 ARG A C 1
ATOM 546 O O . ARG A 1 68 ? -11.853 6.484 4.767 1.00 82.00 68 ARG A O 1
ATOM 553 N N . ASP A 1 69 ? -10.953 5.765 6.711 1.00 83.94 69 ASP A N 1
ATOM 554 C CA . ASP A 1 69 ? -11.722 4.522 6.858 1.00 83.94 69 ASP A CA 1
ATOM 555 C C . ASP A 1 69 ? -11.403 3.440 5.811 1.00 83.94 69 ASP A C 1
ATOM 557 O O . ASP A 1 69 ? -12.074 2.416 5.743 1.00 83.94 69 ASP A O 1
ATOM 561 N N . ILE A 1 70 ? -10.343 3.624 5.018 1.00 86.94 70 ILE A N 1
ATOM 562 C CA . ILE A 1 70 ? -9.913 2.611 4.059 1.00 86.94 70 ILE A CA 1
ATOM 563 C C . ILE A 1 70 ? -9.183 1.485 4.788 1.00 86.94 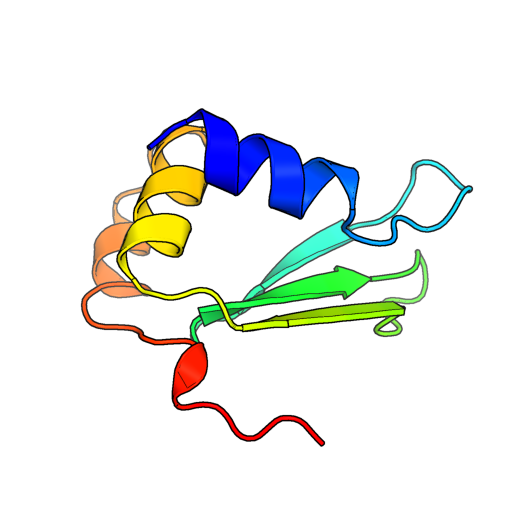70 ILE A C 1
ATOM 565 O O . ILE A 1 70 ? -8.202 1.709 5.502 1.00 86.94 70 ILE A O 1
ATOM 569 N N . ASP A 1 71 ? -9.644 0.260 4.559 1.00 86.94 71 ASP A N 1
ATOM 570 C CA . ASP A 1 71 ? -8.988 -0.960 5.002 1.00 86.94 71 ASP A CA 1
ATOM 571 C C . ASP A 1 71 ? -8.652 -1.842 3.797 1.00 86.94 71 ASP A C 1
ATOM 573 O O . ASP A 1 71 ? -9.521 -2.487 3.209 1.00 86.94 71 ASP A O 1
ATOM 577 N N . GLY A 1 72 ? -7.365 -1.890 3.447 1.00 83.94 72 GLY A N 1
ATOM 578 C CA . GLY A 1 72 ? -6.883 -2.700 2.333 1.00 83.94 72 GLY A CA 1
ATOM 579 C C . GLY A 1 72 ? -7.024 -4.199 2.569 1.00 83.94 72 GLY A C 1
ATOM 580 O O . GLY A 1 72 ? -7.000 -4.963 1.611 1.00 83.94 72 GLY A O 1
ATOM 581 N N . THR A 1 73 ? -7.194 -4.648 3.819 1.00 83.81 73 THR A N 1
ATOM 582 C CA . THR A 1 73 ? -7.349 -6.076 4.147 1.00 83.81 73 THR A CA 1
ATOM 583 C C . THR A 1 73 ? -8.716 -6.628 3.742 1.00 83.81 73 THR A C 1
ATOM 585 O O . THR A 1 73 ? -8.871 -7.841 3.612 1.00 83.81 73 THR A O 1
ATOM 588 N N . THR A 1 74 ? -9.686 -5.747 3.473 1.00 85.69 74 THR A N 1
ATOM 589 C CA . THR A 1 74 ? -10.974 -6.112 2.864 1.00 85.69 74 THR A CA 1
ATOM 590 C C . THR A 1 74 ? -10.896 -6.377 1.359 1.00 85.69 74 THR A C 1
ATOM 592 O O . THR A 1 74 ? -11.826 -6.958 0.797 1.00 85.69 74 THR A O 1
ATOM 595 N N . VAL A 1 75 ? -9.805 -5.981 0.695 1.00 80.50 75 VAL A N 1
ATOM 596 C CA . VAL A 1 75 ? -9.633 -6.174 -0.747 1.00 80.50 75 VAL A CA 1
ATOM 597 C C . VAL A 1 75 ? -9.218 -7.625 -1.018 1.00 80.50 75 VAL A C 1
ATOM 599 O O . VAL A 1 75 ? -8.212 -8.082 -0.465 1.00 80.50 75 VAL A O 1
ATOM 602 N N . PRO A 1 76 ? -9.955 -8.374 -1.861 1.00 71.88 76 PRO A N 1
ATOM 603 C CA . PRO A 1 76 ? -9.574 -9.734 -2.212 1.00 71.88 76 PRO A CA 1
ATOM 604 C C . PRO A 1 76 ? -8.240 -9.721 -2.963 1.00 71.88 76 PRO A C 1
ATOM 606 O O . PRO A 1 76 ? -8.047 -8.950 -3.902 1.00 71.88 76 PRO A O 1
ATOM 609 N N . ARG A 1 77 ? -7.310 -10.575 -2.528 1.00 64.50 77 ARG A N 1
ATOM 610 C CA . ARG A 1 77 ? -6.036 -10.784 -3.218 1.00 64.50 77 ARG A CA 1
ATOM 611 C C . ARG A 1 77 ? -6.279 -11.784 -4.345 1.00 64.50 77 ARG A C 1
ATOM 613 O O . ARG A 1 77 ? -6.630 -12.926 -4.051 1.00 64.50 77 ARG A O 1
ATOM 620 N N . GLU A 1 78 ? -6.162 -11.324 -5.587 1.00 56.97 78 GLU A N 1
ATOM 621 C CA . GLU A 1 78 ? -6.201 -12.182 -6.782 1.00 56.97 78 GLU A CA 1
ATOM 622 C C . GLU A 1 78 ? -4.919 -13.020 -6.909 1.00 5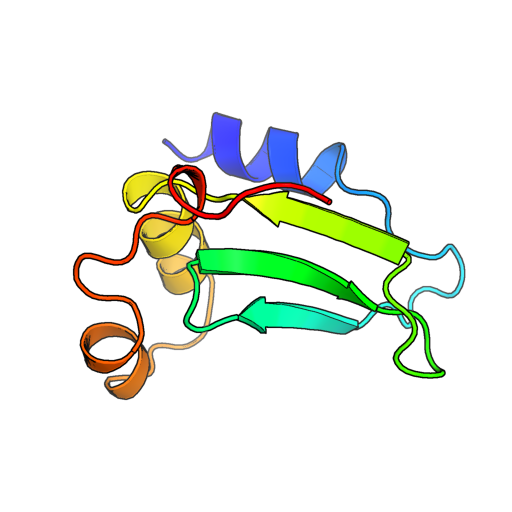6.97 78 GLU A C 1
ATOM 624 O O . GLU A 1 78 ? -3.843 -12.532 -6.478 1.00 56.97 78 GLU A O 1
#

Solvent-accessible surface area (backbone atoms only — not comparable to full-atom values): 4668 Å² total; per-residue (Å²): 118,70,67,60,55,55,48,51,64,69,70,48,64,67,53,92,78,82,56,46,45,77,45,74,44,71,63,27,32,41,30,27,20,42,85,86,66,46,79,74,36,76,44,57,28,46,47,72,52,48,53,53,55,52,70,78,42,82,88,53,79,62,52,64,69,54,48,59,92,28,45,5,67,76,52,84,83,129